Protein AF-A0A0Q5S3I5-F1 (afdb_monomer)

Radius of gyration: 19.84 Å; Cα contacts (8 Å, |Δi|>4): 46; chains: 1; bounding box: 53×34×53 Å

Sequence (103 aa):
MFALFTWPGYQERMTKKIDTAARDLIRAIEKHAQLSGLKPVPPKKVARAAVELRGATAAYTAVVEERTGQVNPFIDVLDAGTVDSLVRERDRLAKKARKAEKS

pLDDT: mean 81.46, std 14.3, range [34.94, 96.75]

Nearest PDB structures (foldseek):
  6h7w-assembly1_B  TM=5.219E-01  e=2.276E+00  Thermochaetoides thermophila DSM 1495
  3g6b-assembly1_B  TM=5.899E-01  e=5.693E+00  Thermotoga maritima
  3g67-assembly1_B  TM=5.893E-01  e=6.052E+00  Thermotoga maritima
  2efl-assembly1_A-2  TM=5.266E-01  e=7.727E+00  Homo sapiens

Foldseek 3Di:
DDPDPPDVVVVVVLVVQLVVLVVQLVVLVVLLCVQVVDPPHPVVSNVVSVVSNVVSLVSNQVSCCVPVVDHRPPDPPDPPVRVVVVVVVVVVVVVVVVVVVVD

Structure (mmCIF, N/CA/C/O backbone):
data_AF-A0A0Q5S3I5-F1
#
_entry.id   AF-A0A0Q5S3I5-F1
#
loop_
_atom_site.group_PDB
_atom_site.id
_atom_site.type_symbol
_atom_site.label_atom_id
_atom_site.label_alt_id
_atom_site.label_comp_id
_atom_site.label_asym_id
_atom_site.label_entity_id
_atom_site.label_seq_id
_atom_site.pdbx_PDB_ins_code
_atom_site.Cartn_x
_atom_site.Cartn_y
_atom_site.Cartn_z
_atom_site.occupancy
_atom_site.B_iso_or_equiv
_atom_site.auth_seq_id
_atom_site.auth_comp_id
_atom_site.auth_asym_id
_atom_site.auth_atom_id
_atom_site.pdbx_PDB_model_num
ATOM 1 N N . MET A 1 1 ? -30.863 -1.492 14.912 1.00 34.94 1 MET A N 1
ATOM 2 C CA . MET A 1 1 ? -30.588 -0.491 15.964 1.00 34.94 1 MET A CA 1
ATOM 3 C C . MET A 1 1 ? -29.266 -0.866 16.630 1.00 34.94 1 MET A C 1
ATOM 5 O O . MET A 1 1 ? -29.265 -1.599 17.605 1.00 34.94 1 MET A O 1
ATOM 9 N N . PHE A 1 2 ? -28.132 -0.475 16.035 1.00 41.56 2 PHE A N 1
ATOM 10 C CA . PHE A 1 2 ? -26.806 -0.705 16.620 1.00 41.56 2 PHE A CA 1
ATOM 11 C C . PHE A 1 2 ? -26.463 0.505 17.486 1.00 41.56 2 PHE A C 1
ATOM 13 O O . PHE A 1 2 ? -26.088 1.555 16.971 1.00 41.56 2 PHE A O 1
ATOM 20 N N . ALA A 1 3 ? -26.650 0.377 18.798 1.00 45.97 3 ALA A N 1
ATOM 21 C CA . ALA A 1 3 ? -26.129 1.349 19.744 1.00 45.97 3 ALA A CA 1
ATOM 22 C C . ALA A 1 3 ? -24.598 1.220 19.750 1.00 45.97 3 ALA A C 1
ATOM 24 O O . ALA A 1 3 ? -24.036 0.321 20.373 1.00 45.97 3 ALA A O 1
ATOM 25 N N . LEU A 1 4 ? -23.931 2.091 18.990 1.00 45.38 4 LEU A N 1
ATOM 26 C CA . LEU A 1 4 ? -22.494 2.304 19.084 1.00 45.38 4 LEU A CA 1
ATOM 27 C C . LEU A 1 4 ? -22.188 2.753 20.511 1.00 45.38 4 LEU A C 1
ATOM 29 O O . LEU A 1 4 ? -22.547 3.849 20.933 1.00 45.38 4 LEU A O 1
ATOM 33 N N . PHE A 1 5 ? -21.538 1.868 21.255 1.00 47.28 5 PHE A N 1
ATOM 34 C CA . PHE A 1 5 ? -20.987 2.125 22.573 1.00 47.28 5 PHE A CA 1
ATOM 35 C C . PHE A 1 5 ? -19.842 3.137 22.417 1.00 47.28 5 PHE A C 1
ATOM 37 O O . PHE A 1 5 ? -18.675 2.774 22.265 1.00 47.28 5 PHE A O 1
ATOM 44 N N . THR A 1 6 ? -20.169 4.430 22.366 1.00 59.66 6 THR A N 1
ATOM 45 C CA . THR A 1 6 ? -19.196 5.524 22.282 1.00 59.66 6 THR A CA 1
ATOM 46 C C . THR A 1 6 ? -18.512 5.705 23.634 1.00 59.66 6 THR A C 1
ATOM 48 O O . THR A 1 6 ? -18.751 6.673 24.351 1.00 59.66 6 THR A O 1
ATOM 51 N N . TRP A 1 7 ? -17.657 4.751 24.007 1.00 48.28 7 TRP A N 1
ATOM 52 C CA . TRP A 1 7 ? -16.726 4.923 25.115 1.00 48.28 7 TRP A CA 1
ATOM 53 C C . TRP A 1 7 ? -15.678 5.971 24.699 1.00 48.28 7 TRP A C 1
ATOM 55 O O . TRP A 1 7 ? -15.040 5.784 23.655 1.00 48.28 7 TRP A O 1
ATOM 65 N N . PRO A 1 8 ? -15.439 7.045 25.475 1.00 59.62 8 PRO A N 1
ATOM 66 C CA . PRO A 1 8 ? -14.496 8.109 25.106 1.00 59.62 8 PRO A CA 1
ATOM 67 C C . PRO A 1 8 ? -13.098 7.583 24.728 1.00 59.62 8 PRO A C 1
ATOM 69 O O . PRO A 1 8 ? -12.494 8.018 23.750 1.00 59.62 8 PRO A O 1
ATOM 72 N N . GLY A 1 9 ? -12.626 6.543 25.424 1.00 60.22 9 GLY A N 1
ATOM 73 C CA . GLY A 1 9 ? -11.330 5.905 25.158 1.00 60.22 9 GLY A CA 1
ATOM 74 C C . GLY A 1 9 ? -11.263 4.984 23.926 1.00 60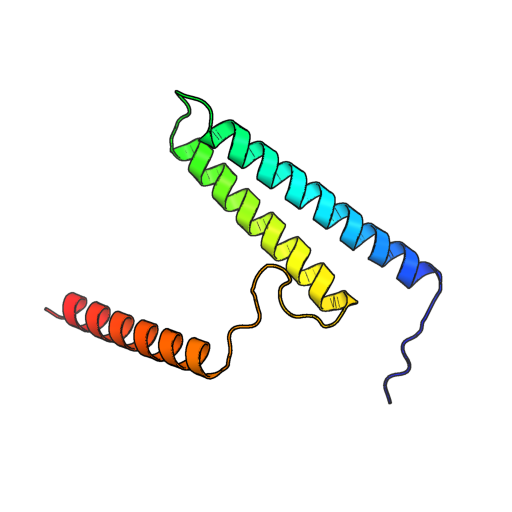.22 9 GLY A C 1
ATOM 75 O O . GLY A 1 9 ? -10.171 4.542 23.563 1.00 60.22 9 GLY A O 1
ATOM 76 N N . TYR A 1 10 ? -12.389 4.650 23.283 1.00 61.88 10 TYR A N 1
ATOM 77 C CA . TYR A 1 10 ? -12.396 3.917 22.006 1.00 61.88 10 TYR A CA 1
ATOM 78 C C . TYR A 1 10 ? -12.068 4.863 20.846 1.00 61.88 10 TYR A C 1
ATOM 80 O O . TYR A 1 10 ? -11.235 4.543 19.998 1.00 61.88 10 TYR A O 1
ATOM 88 N N . GLN A 1 11 ? -12.643 6.070 20.867 1.00 59.94 11 GLN A N 1
ATOM 89 C CA . GLN A 1 11 ? -12.379 7.088 19.853 1.00 59.94 11 GLN A CA 1
ATOM 90 C C . GLN A 1 11 ? -10.908 7.519 19.859 1.00 59.94 11 GLN A C 1
ATOM 92 O O . GLN A 1 11 ? -10.281 7.530 18.804 1.00 59.94 11 GLN A O 1
ATOM 97 N N . GLU A 1 12 ? -10.325 7.755 21.036 1.00 63.06 12 GLU A N 1
ATOM 98 C CA . GLU A 1 12 ? -8.918 8.149 21.169 1.00 63.06 12 GLU A CA 1
ATOM 99 C C . GLU A 1 12 ? -7.940 7.057 20.687 1.00 63.06 12 GLU A C 1
ATOM 101 O O . GLU A 1 12 ? -6.976 7.342 19.974 1.00 63.06 12 GLU A O 1
ATOM 106 N N . ARG A 1 13 ? -8.197 5.783 21.024 1.00 62.81 13 ARG A N 1
ATOM 107 C CA . ARG A 1 13 ? -7.361 4.653 20.578 1.00 62.81 13 ARG A CA 1
ATOM 108 C C . ARG A 1 13 ? -7.391 4.461 19.069 1.00 62.81 13 ARG A C 1
ATOM 110 O O . ARG A 1 13 ? -6.361 4.149 18.483 1.00 62.81 13 ARG A O 1
ATOM 117 N N . MET A 1 14 ? -8.549 4.629 18.446 1.00 69.12 14 MET A N 1
ATOM 118 C CA . MET A 1 14 ? -8.705 4.403 17.012 1.00 69.12 14 MET A CA 1
ATOM 119 C C . MET A 1 14 ? -8.240 5.613 16.173 1.00 69.12 14 MET A C 1
ATOM 121 O O . MET A 1 14 ? -7.781 5.417 15.054 1.00 69.12 14 MET A O 1
ATOM 125 N N . THR A 1 15 ? -8.252 6.847 16.700 1.00 73.19 15 THR A N 1
ATOM 126 C CA . THR A 1 15 ? -7.603 8.006 16.042 1.00 73.19 15 THR A CA 1
ATOM 127 C C . THR A 1 15 ? -6.089 7.818 15.985 1.00 73.19 15 THR A C 1
ATOM 129 O O . THR A 1 15 ? -5.489 7.948 14.922 1.00 73.19 15 THR A O 1
ATOM 132 N N . LYS A 1 16 ? -5.492 7.327 17.080 1.00 80.12 16 LYS A N 1
ATOM 133 C CA . LYS A 1 16 ? -4.075 6.929 17.108 1.00 80.12 16 LYS A CA 1
ATOM 134 C C . LYS A 1 16 ? -3.737 5.857 16.062 1.00 80.12 16 LYS A C 1
ATOM 136 O O . LYS A 1 16 ? -2.602 5.823 15.586 1.00 80.12 16 LYS A O 1
ATOM 141 N N . LYS A 1 17 ? -4.693 4.997 15.677 1.00 84.69 17 LYS A N 1
ATOM 142 C CA . LYS A 1 17 ? -4.484 3.990 14.621 1.00 84.69 17 LYS A CA 1
ATOM 143 C C . LYS A 1 17 ? -4.427 4.613 13.229 1.00 84.69 17 LYS A C 1
ATOM 145 O O . LYS A 1 17 ? -3.529 4.246 12.480 1.00 84.69 17 LYS A O 1
ATOM 150 N N . ILE A 1 18 ? -5.321 5.556 12.907 1.00 87.38 18 ILE A N 1
ATOM 151 C CA . ILE A 1 18 ? -5.253 6.304 11.637 1.00 87.38 18 ILE A CA 1
ATOM 152 C C . ILE A 1 18 ? -3.914 7.041 11.550 1.00 87.38 18 ILE A C 1
ATOM 154 O O . ILE A 1 18 ? -3.211 6.900 10.553 1.00 87.38 18 ILE A O 1
ATOM 158 N N . ASP A 1 19 ? -3.522 7.756 12.609 1.00 89.69 19 ASP A N 1
ATOM 159 C CA . ASP A 1 19 ? -2.266 8.516 12.633 1.00 89.69 19 ASP A CA 1
ATOM 160 C C . ASP A 1 19 ? -1.040 7.614 12.457 1.00 89.69 19 ASP A C 1
ATOM 162 O O . ASP A 1 19 ? -0.106 7.947 11.727 1.00 89.69 19 ASP A O 1
ATOM 166 N N . THR A 1 20 ? -1.037 6.454 13.118 1.00 93.50 20 THR A N 1
ATOM 167 C CA . THR A 1 20 ? 0.038 5.463 12.973 1.00 93.50 20 THR A CA 1
ATOM 168 C C . THR A 1 20 ? 0.102 4.933 11.545 1.00 93.50 20 THR A C 1
ATOM 170 O O . THR A 1 20 ? 1.163 4.982 10.927 1.00 93.50 20 THR A O 1
ATOM 173 N N . ALA A 1 21 ? -1.034 4.508 10.986 1.00 92.50 21 ALA A N 1
ATOM 174 C CA . ALA A 1 21 ? -1.093 3.985 9.626 1.00 92.50 21 ALA A CA 1
ATOM 175 C C . ALA A 1 21 ? -0.690 5.040 8.580 1.00 92.50 21 ALA A C 1
ATOM 177 O O . ALA A 1 21 ? 0.011 4.721 7.621 1.00 92.50 21 ALA A O 1
ATOM 178 N N . ALA A 1 22 ? -1.067 6.307 8.785 1.00 92.69 22 ALA A N 1
ATOM 179 C CA . ALA A 1 22 ? -0.663 7.416 7.926 1.00 92.69 22 ALA A CA 1
ATOM 180 C C . ALA A 1 22 ? 0.857 7.633 7.957 1.00 92.69 22 ALA A C 1
ATOM 182 O O . ALA A 1 22 ? 1.487 7.778 6.911 1.00 92.69 22 ALA A O 1
ATOM 183 N N . ARG A 1 23 ? 1.470 7.611 9.149 1.00 95.56 23 ARG A N 1
ATOM 184 C CA . ARG A 1 23 ? 2.931 7.730 9.297 1.00 95.56 23 ARG A CA 1
ATOM 185 C C . ARG A 1 23 ? 3.668 6.578 8.624 1.00 95.56 23 ARG A C 1
ATOM 187 O O . ARG A 1 23 ? 4.681 6.813 7.968 1.00 95.56 23 ARG A O 1
ATOM 194 N N . ASP A 1 24 ? 3.176 5.354 8.773 1.00 95.75 24 ASP A N 1
ATOM 195 C CA . ASP A 1 24 ? 3.792 4.183 8.150 1.00 95.75 24 ASP A CA 1
ATOM 196 C C . ASP A 1 24 ? 3.671 4.223 6.621 1.00 95.75 24 ASP A C 1
ATOM 198 O O . ASP A 1 24 ? 4.637 3.913 5.919 1.00 95.75 24 ASP A O 1
ATOM 202 N N . LEU A 1 25 ? 2.538 4.700 6.096 1.00 95.38 25 LEU A N 1
ATOM 203 C CA . LEU A 1 25 ? 2.367 4.952 4.667 1.00 95.38 25 LEU A CA 1
ATOM 204 C C . LEU A 1 25 ? 3.360 6.000 4.146 1.00 95.38 25 LEU A C 1
ATOM 206 O O . LEU A 1 25 ? 4.036 5.745 3.150 1.00 95.38 25 LEU A O 1
ATOM 210 N N . ILE A 1 26 ? 3.501 7.141 4.829 1.00 96.69 26 ILE A N 1
ATOM 211 C CA . ILE A 1 26 ? 4.460 8.194 4.449 1.00 96.69 26 ILE A CA 1
ATOM 212 C C . ILE A 1 26 ? 5.885 7.631 4.401 1.00 96.69 26 ILE A C 1
ATOM 214 O O . ILE A 1 26 ? 6.575 7.788 3.395 1.00 96.69 26 ILE A O 1
ATOM 218 N N . ARG A 1 27 ? 6.302 6.886 5.432 1.00 96.75 27 ARG A N 1
ATOM 219 C CA . ARG A 1 27 ? 7.629 6.246 5.473 1.00 96.75 27 ARG A CA 1
ATOM 220 C C . ARG A 1 27 ? 7.855 5.290 4.304 1.00 96.75 27 ARG A C 1
ATOM 222 O O . ARG A 1 27 ? 8.951 5.243 3.743 1.00 96.75 27 ARG A O 1
ATOM 229 N N . ALA A 1 28 ? 6.839 4.515 3.930 1.00 95.69 28 ALA A N 1
ATOM 230 C CA . ALA A 1 28 ? 6.940 3.591 2.807 1.00 95.69 28 ALA A CA 1
ATOM 231 C C . ALA A 1 28 ? 7.049 4.329 1.460 1.00 95.69 28 ALA A C 1
ATOM 233 O O . ALA A 1 28 ? 7.834 3.917 0.601 1.00 95.69 28 ALA A O 1
ATOM 234 N N . ILE A 1 29 ? 6.321 5.442 1.292 1.00 95.12 29 ILE A N 1
ATOM 235 C CA . ILE A 1 29 ? 6.416 6.322 0.116 1.00 95.12 29 ILE A CA 1
ATOM 236 C C . ILE A 1 29 ? 7.824 6.907 0.010 1.00 95.12 29 ILE A C 1
ATOM 238 O O . ILE A 1 29 ? 8.460 6.781 -1.036 1.00 95.12 29 ILE A O 1
ATOM 242 N N . GLU A 1 30 ? 8.337 7.490 1.095 1.00 95.38 30 GLU A N 1
ATOM 243 C CA . GLU A 1 30 ? 9.677 8.080 1.145 1.00 95.38 30 GLU A CA 1
ATOM 244 C C . GLU A 1 30 ? 10.754 7.049 0.798 1.00 95.38 30 GLU A C 1
ATOM 246 O O . GLU A 1 30 ? 11.603 7.297 -0.060 1.00 95.38 30 GLU A O 1
ATOM 251 N N . LYS A 1 31 ? 10.687 5.852 1.393 1.00 94.00 31 LYS A N 1
ATOM 252 C CA . LYS A 1 31 ? 11.630 4.762 1.112 1.00 94.00 31 LYS A CA 1
ATOM 253 C C . LYS A 1 31 ? 11.579 4.323 -0.351 1.00 94.00 31 LYS A C 1
ATOM 255 O O . LYS A 1 31 ? 12.625 4.106 -0.968 1.00 94.00 31 LYS A O 1
ATOM 260 N N . HIS A 1 32 ? 10.382 4.178 -0.920 1.00 92.81 32 HIS A N 1
ATOM 261 C CA . HIS A 1 32 ? 10.230 3.830 -2.330 1.00 92.81 32 HIS A CA 1
ATOM 262 C C . HIS A 1 32 ? 10.780 4.937 -3.242 1.00 92.81 32 HIS A C 1
ATOM 264 O O . HIS A 1 32 ? 11.526 4.636 -4.174 1.00 92.81 32 HIS A O 1
ATOM 270 N N . ALA A 1 33 ? 10.484 6.208 -2.956 1.00 91.31 33 ALA A N 1
ATOM 271 C CA . ALA A 1 33 ? 10.988 7.358 -3.706 1.00 91.31 33 ALA A CA 1
ATOM 272 C C . ALA A 1 33 ? 12.524 7.437 -3.672 1.00 91.31 33 ALA A C 1
ATOM 274 O O . ALA A 1 33 ? 13.161 7.562 -4.716 1.00 91.31 33 ALA A O 1
ATOM 275 N N . GLN A 1 34 ? 13.133 7.261 -2.495 1.00 91.62 34 GLN A N 1
ATOM 276 C CA . GLN A 1 34 ? 14.590 7.237 -2.334 1.00 91.62 34 GLN A CA 1
ATOM 277 C C . GLN A 1 34 ? 15.238 6.126 -3.170 1.00 91.62 34 GLN A C 1
ATOM 279 O O . GLN A 1 34 ? 16.200 6.363 -3.894 1.00 91.62 34 GLN A O 1
ATOM 284 N N . LEU A 1 35 ? 14.708 4.902 -3.100 1.00 90.31 35 LEU A N 1
ATOM 285 C CA . LEU A 1 35 ? 15.294 3.761 -3.809 1.00 90.31 35 LEU A CA 1
ATOM 286 C C . LEU A 1 35 ? 15.045 3.791 -5.319 1.00 90.31 35 LEU A C 1
ATOM 288 O O . LEU A 1 35 ? 15.856 3.255 -6.070 1.00 90.31 35 LEU A O 1
ATOM 292 N N . SER A 1 36 ? 13.936 4.380 -5.762 1.00 87.00 36 SER A N 1
ATOM 293 C CA . SER A 1 36 ? 13.591 4.497 -7.184 1.00 87.00 36 SER A CA 1
ATOM 294 C C . SE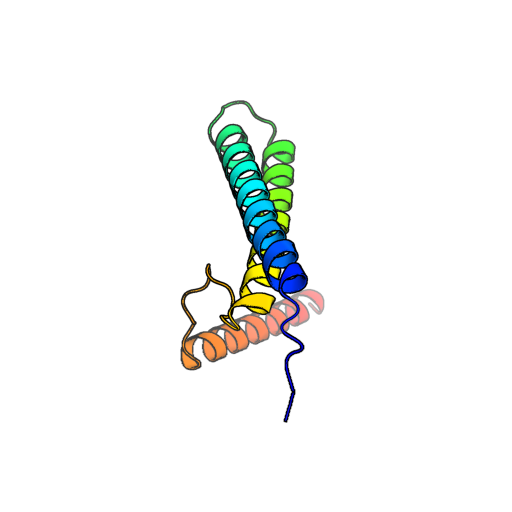R A 1 36 ? 14.275 5.687 -7.867 1.00 87.00 36 SER A C 1
ATOM 296 O O . SER A 1 36 ? 14.572 5.608 -9.058 1.00 87.00 36 SER A O 1
ATOM 298 N N . GLY A 1 37 ? 14.568 6.759 -7.123 1.00 81.25 37 GLY A N 1
ATOM 299 C CA . GLY A 1 37 ? 15.232 7.960 -7.633 1.00 81.25 37 GLY A CA 1
ATOM 300 C C . GLY A 1 37 ? 16.764 7.899 -7.654 1.00 81.25 37 GLY A C 1
ATOM 301 O O . GLY A 1 37 ? 17.390 8.673 -8.375 1.00 81.25 37 GLY A O 1
ATOM 302 N N . LEU A 1 38 ? 17.391 6.986 -6.903 1.00 73.44 38 LEU A N 1
ATOM 303 C CA . LEU A 1 38 ? 18.852 6.861 -6.840 1.00 73.44 38 LEU A CA 1
ATOM 304 C C . LEU A 1 38 ? 19.380 5.794 -7.818 1.00 73.44 38 LEU A C 1
ATOM 306 O O . LEU A 1 38 ? 18.922 4.651 -7.832 1.00 73.44 38 LEU A O 1
ATOM 310 N N . LYS A 1 39 ? 20.411 6.138 -8.603 1.00 72.50 39 LYS A N 1
ATOM 311 C CA . LYS A 1 39 ? 21.231 5.171 -9.360 1.00 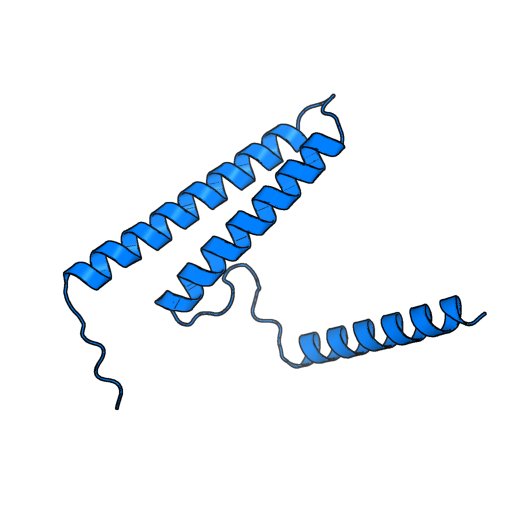72.50 39 LYS A CA 1
ATOM 312 C C . LYS A 1 39 ? 22.616 5.029 -8.7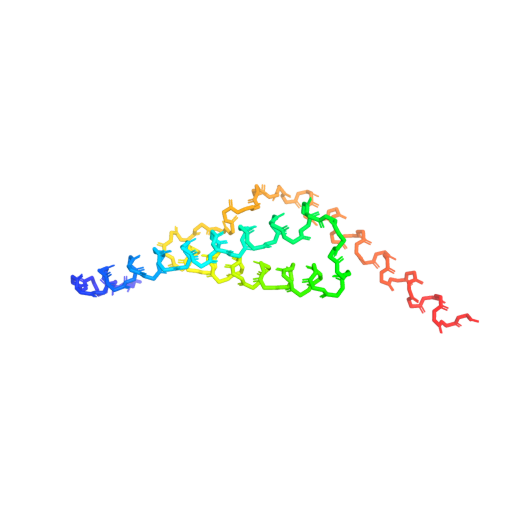04 1.00 72.50 39 LYS A C 1
ATOM 314 O O . LYS A 1 39 ? 23.171 6.052 -8.314 1.00 72.50 39 LYS A O 1
ATOM 319 N N . PRO A 1 40 ? 23.213 3.820 -8.633 1.00 78.12 40 PRO A N 1
ATOM 320 C CA . PRO A 1 40 ? 22.672 2.513 -9.013 1.00 78.12 40 PRO A CA 1
ATOM 321 C C . PRO A 1 40 ? 22.101 1.750 -7.798 1.00 78.12 40 PRO A C 1
ATOM 323 O O . PRO A 1 40 ? 22.844 1.269 -6.944 1.00 78.12 40 PRO A O 1
ATOM 326 N N . VAL A 1 41 ? 20.775 1.578 -7.731 1.00 82.94 41 VAL A N 1
ATOM 327 C CA . VAL A 1 41 ? 20.112 0.700 -6.746 1.00 82.94 41 VAL A CA 1
ATOM 328 C C . VAL A 1 41 ? 19.708 -0.623 -7.417 1.00 82.94 41 VAL A C 1
ATOM 330 O O . VAL A 1 41 ? 19.134 -0.604 -8.506 1.00 82.94 41 VAL A O 1
ATOM 333 N N . PRO A 1 42 ? 19.958 -1.796 -6.795 1.00 87.19 42 PRO A N 1
ATOM 334 C CA . PRO A 1 42 ? 19.521 -3.079 -7.339 1.00 87.19 42 PRO A CA 1
ATOM 335 C C . PRO A 1 42 ? 17.994 -3.140 -7.546 1.00 87.19 42 PRO A C 1
ATOM 337 O O . PRO A 1 42 ? 17.257 -2.865 -6.591 1.00 87.19 42 PRO A O 1
ATOM 340 N N . PRO A 1 43 ? 17.490 -3.614 -8.705 1.00 87.75 43 PRO A N 1
ATOM 341 C CA . PRO A 1 43 ? 16.051 -3.698 -8.992 1.00 87.75 43 PRO A CA 1
ATOM 342 C C . PRO A 1 43 ? 15.253 -4.466 -7.931 1.00 87.75 43 PRO A C 1
ATOM 344 O O . PRO A 1 43 ? 14.133 -4.102 -7.582 1.00 87.75 43 PRO A O 1
ATOM 347 N N . LYS A 1 44 ? 15.866 -5.495 -7.333 1.00 91.31 44 LYS A N 1
ATOM 348 C CA . LYS A 1 44 ? 15.277 -6.279 -6.238 1.00 91.31 44 LYS A CA 1
ATOM 349 C C . LYS A 1 44 ? 14.960 -5.433 -4.997 1.00 91.31 44 LYS A C 1
ATOM 351 O O . LYS A 1 44 ? 13.988 -5.723 -4.305 1.00 91.31 44 LYS A O 1
ATOM 356 N N . LYS A 1 45 ? 15.765 -4.407 -4.693 1.00 90.38 45 LYS A N 1
ATOM 357 C CA . LYS A 1 45 ? 15.515 -3.505 -3.555 1.00 90.38 45 LYS A CA 1
ATOM 358 C C . LYS A 1 45 ? 14.338 -2.576 -3.840 1.00 90.38 45 LYS A C 1
ATOM 360 O O . LYS A 1 45 ? 13.480 -2.432 -2.975 1.00 90.38 45 LYS A O 1
ATOM 365 N N . VAL A 1 46 ? 14.261 -2.036 -5.057 1.00 91.25 46 VAL A N 1
ATOM 366 C CA . VAL A 1 46 ? 13.121 -1.220 -5.506 1.00 91.25 46 VAL A CA 1
ATOM 367 C C . VAL A 1 46 ? 11.831 -2.042 -5.475 1.00 91.25 46 VAL A C 1
ATOM 369 O O . VAL A 1 46 ? 10.840 -1.614 -4.893 1.00 91.25 46 VAL A O 1
ATOM 372 N N . ALA A 1 47 ? 11.864 -3.276 -5.990 1.00 91.06 47 ALA A N 1
ATOM 373 C CA . ALA A 1 47 ? 10.712 -4.176 -5.976 1.00 91.06 47 ALA A CA 1
ATOM 374 C C . ALA A 1 47 ? 10.226 -4.498 -4.552 1.00 91.06 47 ALA A C 1
ATOM 376 O O . ALA A 1 47 ? 9.024 -4.490 -4.299 1.00 91.06 47 ALA A O 1
ATOM 377 N N . ARG A 1 48 ? 11.142 -4.736 -3.603 1.00 93.62 48 ARG A N 1
ATOM 378 C CA . ARG A 1 48 ? 10.785 -4.934 -2.187 1.00 93.62 48 ARG A CA 1
ATOM 379 C C . ARG A 1 48 ? 10.135 -3.692 -1.583 1.00 93.62 48 ARG A C 1
ATOM 381 O O . ARG A 1 48 ? 9.091 -3.817 -0.954 1.00 93.62 48 ARG A O 1
ATOM 388 N N . ALA A 1 49 ? 10.699 -2.510 -1.824 1.00 93.00 49 ALA A N 1
ATOM 389 C CA . ALA A 1 49 ? 10.114 -1.256 -1.354 1.00 93.00 49 ALA A CA 1
ATOM 390 C C . ALA A 1 49 ? 8.716 -1.013 -1.943 1.00 93.00 49 ALA A C 1
ATOM 392 O O . ALA A 1 49 ? 7.827 -0.543 -1.243 1.00 93.00 49 ALA A O 1
ATOM 393 N N . ALA A 1 50 ? 8.485 -1.403 -3.199 1.00 91.56 50 ALA A N 1
ATOM 394 C CA . ALA A 1 50 ? 7.164 -1.322 -3.818 1.00 91.56 50 ALA A CA 1
ATOM 395 C C . ALA A 1 50 ? 6.144 -2.281 -3.175 1.00 91.56 50 ALA A C 1
ATOM 397 O O . ALA A 1 50 ? 4.963 -1.951 -3.089 1.00 91.56 50 ALA A O 1
ATOM 398 N N . VAL A 1 51 ? 6.573 -3.467 -2.726 1.00 94.31 51 VAL A N 1
ATOM 399 C CA . VAL A 1 51 ? 5.711 -4.403 -1.979 1.00 94.31 51 VAL A CA 1
ATOM 400 C C . VAL A 1 51 ? 5.365 -3.842 -0.600 1.00 94.31 51 VAL A C 1
ATOM 402 O O . VAL A 1 51 ? 4.200 -3.874 -0.213 1.00 94.31 51 VAL A O 1
ATOM 405 N N . GLU A 1 52 ? 6.346 -3.290 0.115 1.00 93.62 52 GLU A N 1
ATOM 406 C CA . GLU A 1 52 ? 6.122 -2.642 1.414 1.00 93.62 52 GLU A CA 1
ATOM 407 C C . GLU A 1 52 ? 5.155 -1.455 1.298 1.00 93.62 52 GLU A C 1
ATOM 409 O O . GLU A 1 52 ? 4.215 -1.356 2.084 1.00 93.62 52 GLU A O 1
ATOM 414 N N . LEU A 1 53 ? 5.327 -0.609 0.274 1.00 94.75 53 LEU A N 1
ATOM 415 C CA . LEU A 1 53 ? 4.419 0.500 -0.021 1.00 94.75 53 LEU A CA 1
ATOM 416 C C . LEU A 1 53 ? 2.979 0.017 -0.213 1.00 94.75 53 LEU A C 1
ATOM 418 O O . LEU A 1 53 ? 2.077 0.532 0.439 1.00 94.75 53 LEU A O 1
ATOM 422 N N . ARG A 1 54 ? 2.759 -1.019 -1.033 1.00 92.19 54 ARG A N 1
ATOM 423 C CA . ARG A 1 54 ? 1.417 -1.596 -1.227 1.00 92.19 54 ARG A CA 1
ATOM 424 C C . ARG A 1 54 ? 0.802 -2.100 0.079 1.00 92.19 54 ARG A C 1
ATOM 426 O O . ARG A 1 54 ? -0.388 -1.898 0.299 1.00 92.19 54 ARG A O 1
ATOM 433 N N . GLY A 1 55 ? 1.601 -2.737 0.936 1.00 93.38 55 GLY A N 1
ATOM 434 C CA . GLY A 1 55 ? 1.150 -3.198 2.251 1.00 93.38 55 GLY A CA 1
ATOM 435 C C . GLY A 1 55 ? 0.71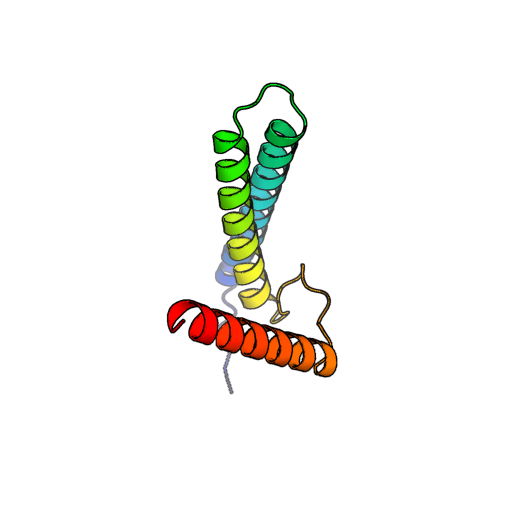0 -2.044 3.154 1.00 93.38 55 GLY A C 1
ATOM 436 O O . GLY A 1 55 ? -0.371 -2.101 3.737 1.00 93.38 55 GLY A O 1
ATOM 437 N N . ALA A 1 56 ? 1.505 -0.973 3.219 1.00 93.69 56 ALA A N 1
ATOM 438 C CA . ALA A 1 56 ? 1.178 0.213 4.008 1.00 93.69 56 ALA A CA 1
ATOM 439 C C . ALA A 1 56 ? -0.070 0.942 3.477 1.00 93.69 56 ALA A C 1
ATOM 441 O O . ALA A 1 56 ? -0.918 1.360 4.264 1.00 93.69 56 ALA A O 1
ATOM 442 N N . THR A 1 57 ? -0.232 1.032 2.151 1.00 93.00 57 THR A N 1
ATOM 443 C CA . THR A 1 57 ? -1.444 1.580 1.522 1.00 93.00 57 THR A CA 1
ATOM 444 C C . THR A 1 57 ? -2.677 0.774 1.916 1.00 93.00 57 THR A C 1
ATOM 446 O O . THR A 1 57 ? -3.652 1.355 2.379 1.00 93.00 57 THR A O 1
ATOM 449 N N . ALA A 1 58 ? -2.624 -0.557 1.799 1.00 90.62 58 ALA A N 1
ATOM 450 C CA . ALA A 1 58 ? -3.742 -1.422 2.170 1.00 90.62 58 ALA A CA 1
ATOM 451 C C . ALA A 1 58 ? -4.116 -1.283 3.656 1.00 90.62 58 ALA A C 1
ATOM 453 O O . ALA A 1 58 ? -5.298 -1.205 3.987 1.00 90.62 58 ALA A O 1
ATOM 454 N N . ALA A 1 59 ? -3.119 -1.200 4.544 1.00 91.94 59 ALA A N 1
ATOM 455 C CA . ALA A 1 59 ? -3.345 -1.008 5.973 1.00 91.94 59 ALA A CA 1
ATOM 456 C C . ALA A 1 59 ? -4.015 0.341 6.279 1.00 91.94 59 ALA A C 1
ATOM 458 O O . ALA A 1 59 ? -4.996 0.379 7.016 1.00 91.94 59 ALA A O 1
ATOM 459 N N . TYR A 1 60 ? -3.529 1.439 5.691 1.00 91.25 60 TYR A N 1
ATOM 460 C CA . TYR A 1 60 ? -4.141 2.757 5.867 1.00 91.25 60 TYR A CA 1
ATOM 461 C C . TYR A 1 60 ? -5.578 2.789 5.344 1.00 91.25 60 TYR A C 1
ATOM 463 O O . TYR A 1 60 ? -6.484 3.200 6.067 1.00 91.25 60 TYR A O 1
ATOM 471 N N . THR A 1 61 ? -5.798 2.292 4.125 1.00 90.38 61 THR A N 1
ATOM 472 C CA . THR A 1 61 ? -7.125 2.203 3.514 1.00 90.38 61 THR A CA 1
ATOM 473 C C . THR A 1 61 ? -8.108 1.436 4.398 1.00 90.38 61 THR A C 1
ATOM 475 O O . THR A 1 61 ? -9.205 1.932 4.629 1.00 90.38 61 THR A O 1
ATOM 478 N N . ALA A 1 62 ? -7.713 0.279 4.940 1.00 88.94 62 ALA A N 1
ATOM 479 C CA . ALA A 1 62 ? -8.579 -0.517 5.809 1.00 88.94 62 ALA A CA 1
ATOM 480 C C . ALA A 1 62 ? -8.977 0.239 7.087 1.00 88.94 62 ALA A C 1
ATOM 482 O O . ALA A 1 62 ? -10.134 0.202 7.496 1.00 88.94 62 ALA A O 1
ATOM 483 N N . VAL A 1 63 ? -8.033 0.964 7.700 1.00 89.38 63 VAL A N 1
ATOM 484 C CA . VAL A 1 63 ? -8.302 1.760 8.908 1.00 89.38 63 VAL A CA 1
ATOM 485 C C . VAL A 1 63 ? -9.208 2.960 8.602 1.00 89.38 63 VAL A C 1
ATOM 487 O O . VAL A 1 63 ? -10.053 3.312 9.425 1.00 89.38 63 VAL A O 1
ATOM 490 N N . VAL A 1 64 ? -9.051 3.597 7.436 1.00 87.38 64 VAL A N 1
ATOM 491 C CA . VAL A 1 64 ? -9.931 4.692 6.997 1.00 87.38 64 VAL A CA 1
ATOM 492 C C . VAL A 1 64 ? -11.341 4.174 6.731 1.00 87.38 64 VAL A C 1
ATOM 494 O O . VAL A 1 64 ? -12.287 4.727 7.284 1.00 87.38 64 VAL A O 1
ATOM 497 N N . GLU A 1 65 ? -11.480 3.087 5.972 1.00 86.00 65 GLU A N 1
ATOM 498 C CA . GLU A 1 65 ? -12.773 2.471 5.659 1.00 86.00 65 GLU A CA 1
ATOM 499 C C . GLU A 1 65 ? -13.522 2.049 6.930 1.00 86.00 65 GLU A C 1
ATOM 501 O O . GLU A 1 65 ? -14.694 2.388 7.093 1.00 86.00 65 GLU A O 1
ATOM 506 N N . GLU A 1 66 ? -12.831 1.421 7.891 1.00 84.06 66 GLU A N 1
ATOM 507 C CA . GLU A 1 66 ? -13.395 1.061 9.202 1.00 84.06 66 GLU A CA 1
ATOM 508 C C . GLU A 1 66 ? -13.953 2.285 9.959 1.00 84.06 66 GLU A C 1
ATOM 510 O O . GLU A 1 66 ? -14.907 2.163 10.728 1.00 84.06 66 GLU A O 1
ATOM 515 N N . ARG A 1 67 ? -13.369 3.477 9.768 1.00 80.38 67 ARG A N 1
ATOM 516 C CA . ARG A 1 67 ? -13.670 4.678 10.568 1.00 80.38 67 ARG A CA 1
ATOM 517 C C . ARG A 1 67 ? -14.656 5.628 9.919 1.00 80.38 67 ARG A C 1
ATOM 519 O O . ARG A 1 67 ? -15.486 6.198 10.623 1.00 80.38 67 ARG A O 1
ATOM 526 N N . THR A 1 68 ? -14.540 5.839 8.617 1.00 80.62 68 THR A N 1
ATOM 527 C CA . THR A 1 68 ? -15.359 6.809 7.885 1.00 80.62 68 THR A CA 1
ATOM 528 C C . THR A 1 68 ? -16.458 6.134 7.074 1.00 80.62 68 THR A C 1
ATOM 530 O O . THR A 1 68 ? -17.356 6.822 6.593 1.00 80.62 68 THR A O 1
ATOM 533 N N . GLY A 1 69 ? -16.396 4.807 6.898 1.00 76.81 69 GLY A N 1
ATOM 534 C CA . GLY A 1 69 ? -17.239 4.082 5.947 1.00 76.81 69 GLY A CA 1
ATOM 535 C C . GLY A 1 69 ? -16.952 4.454 4.490 1.00 76.81 69 GLY A C 1
ATOM 536 O O . GLY A 1 69 ? -17.677 4.022 3.596 1.00 76.81 69 GLY A O 1
ATOM 537 N N . GLN A 1 70 ? -15.925 5.274 4.236 1.00 72.56 70 GLN A N 1
ATOM 538 C CA . GLN A 1 70 ? -15.518 5.635 2.889 1.00 72.56 70 GLN A CA 1
ATOM 539 C C . GLN A 1 70 ? -14.634 4.528 2.332 1.00 72.56 70 GLN A C 1
ATOM 541 O O . GLN A 1 70 ? -13.620 4.158 2.925 1.00 72.56 70 GLN A O 1
ATOM 546 N N . VAL A 1 71 ? -15.023 4.029 1.164 1.00 71.38 71 VAL A N 1
ATOM 547 C CA . VAL A 1 71 ? -14.208 3.103 0.380 1.00 71.38 71 VAL A CA 1
ATOM 548 C C . VAL A 1 71 ? -12.886 3.787 0.014 1.00 71.38 71 VAL A C 1
ATOM 550 O O . VAL A 1 71 ? -12.831 5.009 -0.099 1.00 71.38 71 VAL A O 1
ATOM 553 N N . ASN A 1 72 ? -11.836 2.977 -0.134 1.00 70.56 72 ASN A N 1
ATOM 554 C CA . ASN A 1 72 ? -10.452 3.349 -0.431 1.00 70.56 72 ASN A CA 1
ATOM 555 C C . ASN A 1 72 ? -10.208 4.811 -0.873 1.00 70.56 72 ASN A C 1
ATOM 557 O O . ASN A 1 72 ? -10.516 5.146 -2.015 1.00 70.56 72 ASN A O 1
ATOM 561 N N . PRO A 1 73 ? -9.543 5.643 -0.042 1.00 72.75 73 PRO A N 1
ATOM 562 C CA . PRO A 1 73 ? -9.342 7.065 -0.332 1.00 72.75 73 PRO A CA 1
A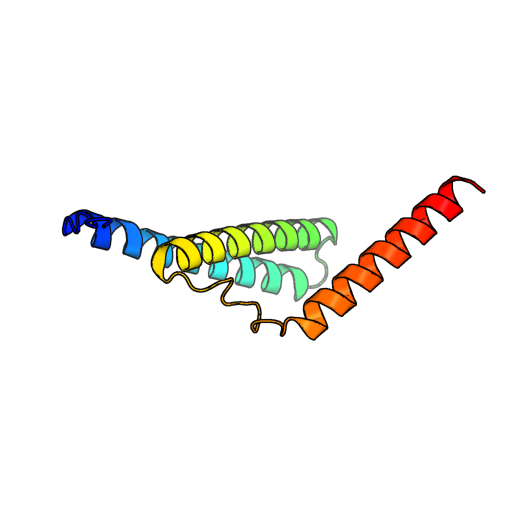TOM 563 C C . PRO A 1 73 ? -8.410 7.341 -1.523 1.00 72.75 73 PRO A C 1
ATOM 565 O O . PRO A 1 73 ? -8.299 8.482 -1.955 1.00 72.75 73 PRO A O 1
ATOM 568 N N . PHE A 1 74 ? -7.709 6.325 -2.036 1.00 76.31 74 PHE A N 1
ATOM 569 C CA . PHE A 1 74 ? -6.826 6.446 -3.201 1.00 76.31 74 PHE A CA 1
ATOM 570 C C . PHE A 1 74 ? -7.488 6.036 -4.516 1.00 76.31 74 PHE A C 1
ATOM 572 O O . PHE A 1 74 ? -6.859 6.134 -5.568 1.00 76.31 74 PHE A O 1
ATOM 579 N N . ILE A 1 75 ? -8.714 5.518 -4.464 1.00 71.31 75 ILE A N 1
ATOM 580 C CA . ILE A 1 75 ? -9.485 5.181 -5.653 1.00 71.31 75 ILE A CA 1
ATOM 581 C C . ILE A 1 75 ? -10.575 6.237 -5.759 1.00 71.31 75 ILE A C 1
ATOM 583 O O . ILE A 1 75 ? -11.498 6.250 -4.945 1.00 71.31 75 ILE A O 1
ATOM 587 N N . ASP A 1 76 ? -10.480 7.105 -6.769 1.00 62.44 76 ASP A N 1
ATOM 588 C CA . ASP A 1 76 ? -11.657 7.847 -7.216 1.00 62.44 76 ASP A CA 1
ATOM 589 C C . ASP A 1 76 ? -12.739 6.810 -7.488 1.00 62.44 76 ASP A C 1
ATOM 591 O O . ASP A 1 76 ? -12.485 5.852 -8.223 1.00 62.44 76 ASP A O 1
ATOM 595 N N . VAL A 1 77 ? -13.891 6.942 -6.823 1.00 60.88 77 VAL A N 1
ATOM 596 C CA . VAL A 1 77 ? -14.980 5.964 -6.900 1.00 60.88 77 VAL A CA 1
ATOM 597 C C . VAL A 1 77 ? -15.272 5.712 -8.375 1.00 60.88 77 VAL A C 1
ATOM 599 O O . VAL A 1 77 ? -15.859 6.557 -9.049 1.00 60.88 77 VAL A O 1
ATOM 602 N N . LEU A 1 78 ? -14.804 4.569 -8.887 1.00 67.75 78 LEU A N 1
ATOM 603 C CA . LEU A 1 78 ? -15.029 4.199 -10.274 1.00 67.75 78 LEU A CA 1
ATOM 604 C C . LEU A 1 78 ? -16.535 4.059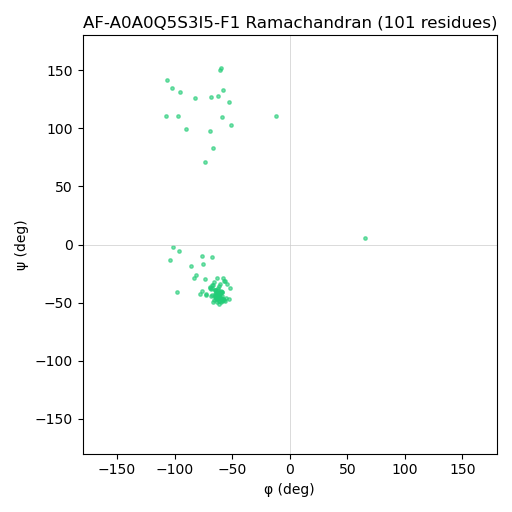 -10.439 1.00 67.75 78 LEU A C 1
ATOM 606 O O . LEU A 1 78 ? -17.184 3.351 -9.662 1.00 67.75 78 LEU A O 1
ATOM 610 N N . ASP A 1 79 ? -17.095 4.739 -11.434 1.00 77.38 79 ASP A N 1
ATOM 611 C CA . ASP A 1 79 ? -18.501 4.562 -11.741 1.00 77.38 79 ASP A CA 1
ATOM 612 C C . ASP A 1 79 ? -18.760 3.089 -12.102 1.00 77.38 79 ASP A C 1
ATOM 614 O O . ASP A 1 79 ? -17.883 2.369 -12.599 1.00 77.38 79 ASP A O 1
ATOM 618 N N . ALA A 1 80 ? -19.982 2.630 -11.842 1.00 76.06 80 ALA A N 1
ATOM 619 C CA . ALA A 1 80 ? -20.348 1.232 -12.041 1.00 76.06 80 ALA A CA 1
ATOM 620 C C . ALA A 1 80 ? -20.085 0.746 -13.482 1.00 76.06 80 ALA A C 1
ATOM 622 O O . ALA A 1 80 ? -19.724 -0.414 -13.680 1.00 76.06 80 ALA A O 1
ATOM 623 N N . GLY A 1 81 ? -20.198 1.627 -14.485 1.00 83.12 81 GLY A N 1
ATOM 624 C CA . GLY A 1 81 ? -19.934 1.301 -15.886 1.00 83.12 81 GLY A CA 1
ATOM 625 C C . GLY A 1 81 ? -18.455 1.032 -16.170 1.00 83.12 81 GLY A C 1
ATOM 626 O O . GLY A 1 81 ? -18.121 0.108 -16.924 1.00 83.12 81 GLY A O 1
ATOM 627 N N . THR A 1 82 ? -17.556 1.781 -15.531 1.00 81.06 82 THR A N 1
ATOM 628 C CA . THR A 1 82 ? -16.109 1.546 -15.622 1.00 81.06 82 THR A CA 1
ATOM 629 C C . THR A 1 82 ? -15.716 0.230 -14.948 1.00 81.06 82 THR A C 1
ATOM 631 O O . THR A 1 82 ? -14.973 -0.562 -15.535 1.00 81.06 82 THR A O 1
ATOM 634 N N . VAL A 1 83 ? -16.264 -0.065 -13.763 1.00 84.19 83 VAL A N 1
ATOM 635 C CA . VAL A 1 83 ? -16.015 -1.342 -13.066 1.00 84.19 83 VAL A CA 1
ATOM 636 C C . VAL A 1 83 ? -16.466 -2.533 -13.917 1.00 84.19 83 VAL A C 1
ATOM 638 O O . VAL A 1 83 ? -15.694 -3.474 -14.120 1.00 84.19 83 VAL A O 1
ATOM 641 N N . ASP A 1 84 ? -17.671 -2.474 -14.486 1.00 85.75 84 ASP A N 1
ATOM 642 C CA . ASP A 1 84 ? -18.203 -3.519 -15.368 1.00 85.75 84 ASP A CA 1
ATOM 643 C C . ASP A 1 84 ? -17.325 -3.744 -16.604 1.00 85.75 84 ASP A C 1
ATOM 645 O O . ASP A 1 84 ? -17.095 -4.882 -17.031 1.00 85.75 84 ASP A O 1
ATOM 649 N N . SER A 1 85 ? -16.804 -2.661 -17.180 1.00 87.44 85 SER A N 1
ATOM 650 C CA . SER A 1 85 ? -15.915 -2.725 -18.339 1.00 87.44 85 SER A CA 1
ATOM 651 C C . SER A 1 85 ? -14.604 -3.442 -18.001 1.00 87.44 85 SER A C 1
ATOM 653 O O . SER A 1 85 ? -14.206 -4.360 -18.725 1.00 87.44 85 SER A O 1
ATOM 655 N N . LEU A 1 86 ? -13.986 -3.109 -16.863 1.00 88.19 86 LEU A N 1
ATOM 656 C CA . LEU A 1 86 ? -12.757 -3.749 -16.380 1.00 88.19 86 LEU A CA 1
ATOM 657 C C . LEU A 1 86 ? -12.968 -5.229 -16.031 1.00 88.19 86 LEU A C 1
ATOM 659 O O . LEU A 1 86 ? -12.125 -6.071 -16.348 1.00 88.19 86 LEU A O 1
ATOM 663 N N . VAL A 1 87 ? -14.110 -5.581 -15.431 1.00 91.38 87 VAL A N 1
ATOM 664 C CA . VAL A 1 87 ? -14.474 -6.980 -15.148 1.00 91.38 87 VAL A CA 1
ATOM 665 C C . VAL A 1 87 ? -14.580 -7.787 -16.443 1.00 91.38 87 VAL A C 1
ATOM 667 O O . VAL A 1 87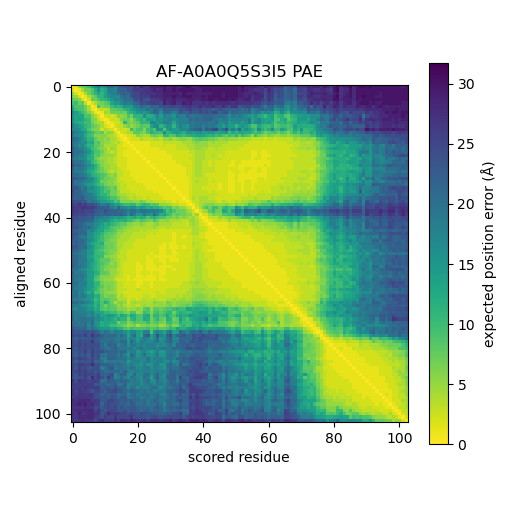 ? -13.998 -8.870 -16.551 1.00 91.38 87 VAL A O 1
ATOM 670 N N . ARG A 1 88 ? -15.254 -7.245 -17.466 1.00 91.62 88 ARG A N 1
ATOM 671 C CA . ARG A 1 88 ? -15.356 -7.895 -18.784 1.00 91.62 88 ARG A CA 1
ATOM 672 C C . ARG A 1 88 ? -13.991 -8.061 -19.439 1.00 91.62 88 ARG A C 1
ATOM 674 O O . ARG A 1 88 ? -13.741 -9.086 -20.077 1.00 91.62 88 ARG A O 1
ATOM 681 N N . GLU A 1 89 ? -13.115 -7.072 -19.306 1.00 91.88 89 GLU A N 1
ATOM 682 C CA . GLU A 1 89 ? -11.759 -7.143 -19.843 1.00 91.88 89 GLU A CA 1
ATOM 683 C C . GLU A 1 89 ? -10.928 -8.228 -19.144 1.00 91.88 89 GLU A C 1
ATOM 685 O O . GLU A 1 89 ? -10.370 -9.099 -19.819 1.00 91.88 89 GLU A O 1
ATOM 690 N N . ARG A 1 90 ? -10.940 -8.265 -17.807 1.00 92.81 90 ARG A N 1
ATOM 691 C CA . ARG A 1 90 ? -10.306 -9.320 -17.003 1.00 92.81 90 ARG A CA 1
ATOM 692 C C . ARG A 1 90 ? -10.771 -10.710 -17.435 1.00 92.81 90 ARG A C 1
ATOM 694 O O . ARG A 1 90 ? -9.950 -11.600 -17.658 1.00 92.81 90 ARG A O 1
ATOM 701 N N . ASP A 1 91 ? -12.076 -10.900 -17.600 1.00 94.25 91 ASP A N 1
ATOM 702 C CA . ASP A 1 91 ? -12.642 -12.199 -17.968 1.00 94.25 91 ASP A CA 1
ATOM 703 C C . ASP A 1 91 ? -12.252 -12.617 -19.396 1.00 94.25 91 ASP A C 1
ATOM 705 O O . ASP A 1 91 ? -12.013 -13.799 -19.666 1.00 94.25 91 ASP A O 1
ATOM 709 N N . ARG A 1 92 ? -12.133 -11.659 -20.326 1.00 94.44 92 ARG A N 1
ATOM 710 C CA . ARG A 1 92 ? -11.607 -11.913 -21.678 1.00 94.44 92 ARG A CA 1
ATOM 711 C C . ARG A 1 92 ? -10.143 -12.344 -21.637 1.00 94.44 92 ARG A C 1
ATOM 713 O O . ARG A 1 92 ? -9.788 -13.303 -22.326 1.00 94.44 92 ARG A O 1
ATOM 720 N N . LEU A 1 93 ? -9.308 -11.681 -20.837 1.00 91.12 93 LEU A N 1
ATOM 721 C CA . LEU A 1 93 ? -7.894 -12.034 -20.675 1.00 91.12 93 LEU A CA 1
ATOM 722 C C . LEU A 1 93 ? -7.731 -13.420 -20.044 1.00 91.12 93 LEU A C 1
ATOM 724 O O . LEU A 1 93 ? -6.979 -14.239 -20.568 1.00 91.12 93 LEU A O 1
ATOM 728 N N . ALA A 1 94 ? -8.506 -13.735 -19.004 1.00 90.94 94 ALA A N 1
ATOM 729 C CA . ALA A 1 94 ? -8.506 -15.058 -18.383 1.00 90.94 94 ALA A CA 1
ATOM 730 C C . ALA A 1 94 ? -8.898 -16.164 -19.379 1.00 90.94 94 ALA A C 1
ATOM 732 O O . ALA A 1 94 ? -8.276 -17.226 -19.419 1.00 90.94 94 ALA A O 1
ATOM 733 N N . LYS A 1 95 ? -9.896 -15.914 -20.240 1.00 91.31 95 LYS A N 1
ATOM 734 C CA . LYS A 1 95 ? -10.275 -16.845 -21.317 1.00 91.31 95 LYS A CA 1
ATOM 735 C C . LYS A 1 95 ? -9.162 -17.022 -22.350 1.00 91.31 95 LYS A C 1
ATOM 737 O O . LYS A 1 95 ? -8.947 -18.143 -22.802 1.00 91.31 95 LYS A O 1
ATOM 742 N N . LYS A 1 96 ? -8.461 -15.948 -22.729 1.00 89.31 96 LYS A N 1
ATOM 743 C CA . LYS A 1 96 ? -7.316 -16.021 -23.652 1.00 89.31 96 LYS A CA 1
ATOM 744 C C . LYS A 1 96 ? -6.157 -16.814 -23.048 1.00 89.31 96 LYS A C 1
ATOM 746 O O . LYS A 1 96 ? -5.650 -17.706 -23.717 1.00 89.31 96 LYS A O 1
ATOM 751 N N . ALA A 1 97 ? -5.811 -16.561 -21.786 1.00 84.88 97 ALA A N 1
ATOM 752 C CA . ALA A 1 97 ? -4.764 -17.294 -21.076 1.00 84.88 97 ALA A CA 1
ATOM 753 C C . ALA A 1 97 ? -5.055 -18.805 -21.031 1.00 84.88 97 ALA A C 1
ATOM 755 O O . ALA A 1 97 ? -4.219 -19.605 -21.432 1.00 84.88 97 ALA A O 1
ATOM 756 N N . ARG A 1 98 ? -6.290 -19.196 -20.682 1.00 86.19 98 ARG A N 1
ATOM 757 C CA . ARG A 1 98 ? -6.716 -20.610 -20.680 1.00 86.19 98 ARG A CA 1
ATOM 758 C C . ARG A 1 98 ? -6.696 -21.271 -22.060 1.00 86.19 98 ARG A C 1
ATOM 760 O O . ARG A 1 98 ? -6.585 -22.488 -22.142 1.00 86.19 98 ARG A O 1
ATOM 767 N N . LYS A 1 99 ? -6.893 -20.506 -23.138 1.00 80.06 99 LYS A N 1
ATOM 768 C CA . LYS A 1 99 ? -6.790 -21.029 -24.510 1.00 80.06 99 LYS A CA 1
ATOM 769 C C . LYS A 1 99 ? -5.334 -21.216 -24.927 1.00 80.06 99 LYS A C 1
ATOM 771 O O . LYS A 1 99 ? -5.034 -22.221 -25.556 1.00 80.06 99 LYS A O 1
ATOM 776 N N . ALA A 1 100 ? -4.463 -20.280 -24.553 1.00 77.56 100 ALA A N 1
ATOM 777 C CA . ALA A 1 100 ? -3.031 -20.360 -24.817 1.00 77.56 100 ALA A CA 1
ATOM 778 C C . ALA A 1 100 ? -2.355 -21.517 -24.063 1.00 77.56 100 ALA A C 1
ATOM 780 O O . ALA A 1 100 ? -1.439 -22.115 -24.594 1.00 77.56 100 ALA A O 1
ATOM 781 N N . GLU A 1 101 ? -2.832 -21.867 -22.865 1.00 70.25 101 GLU A N 1
ATOM 782 C CA . GLU A 1 101 ? -2.330 -23.017 -22.091 1.00 70.25 101 GLU A CA 1
ATOM 783 C C . GLU A 1 101 ? -2.804 -24.381 -22.635 1.00 70.25 101 GLU A C 1
ATOM 785 O O . GLU A 1 101 ? -2.254 -25.421 -22.287 1.00 70.25 101 GLU A O 1
ATOM 790 N N . LYS A 1 102 ? -3.845 -24.393 -23.479 1.00 64.19 102 LYS A N 1
ATOM 791 C CA . LYS A 1 102 ? -4.419 -25.607 -24.086 1.00 64.19 102 LYS A CA 1
ATOM 792 C C . LYS A 1 102 ? -3.993 -25.838 -25.542 1.00 64.19 102 LYS A C 1
ATOM 794 O O . LYS A 1 102 ? -4.457 -26.812 -26.132 1.00 64.19 102 LYS A O 1
ATOM 799 N N . SER A 1 103 ? -3.212 -24.928 -26.128 1.00 53.69 103 SER A N 1
ATOM 800 C CA . SER A 1 103 ? -2.581 -25.078 -27.453 1.00 53.69 103 SER A CA 1
ATOM 801 C C . SER A 1 103 ? -1.114 -25.428 -27.275 1.00 53.69 103 SER A C 1
ATOM 803 O O . SER A 1 103 ? -0.603 -26.176 -28.131 1.00 53.69 103 SER A O 1
#

Solvent-accessible surface area (backbone a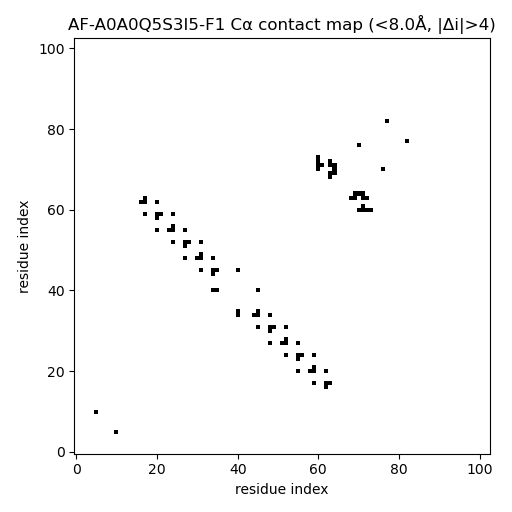toms only — not comparable to full-atom values): 5903 Å² total; per-residue (Å²): 136,84,82,75,80,81,50,75,70,56,59,56,56,53,50,53,48,48,55,49,30,49,52,50,31,51,53,28,50,52,52,31,49,54,45,68,74,44,84,95,55,62,66,69,59,39,53,50,31,51,51,52,28,53,51,28,47,53,52,31,32,51,51,45,24,76,70,71,71,46,72,46,89,87,52,77,82,69,52,70,69,57,50,53,51,52,52,54,48,52,52,50,50,52,53,50,52,60,49,62,78,74,108

Mean predicted aligned error: 12.47 Å

Secondary structure (DSSP, 8-state):
-------HHHHHHHHHHHHHHHHHHHHHHHHHHHHHHSTT--HHHHHHHHHHHHHHHHHHHHHHHHHH----TTS----HHHHHHHHHHHHHHHHHHHHHTT-